Protein AF-0000000083139845 (afdb_homodimer)

pLDDT: mean 92.65, std 8.03, range [56.84, 98.75]

Radius of gyration: 16.17 Å; Cα contacts (8 Å, |Δi|>4): 207; chains: 2; bounding box: 37×39×30 Å

Secondary structure (DSSP, 8-state):
--HHHHHHHHHHHHHHHHHHHH-THHHHHHHHHHHHT-STT-EEEEEEE-TTS-EEEEEEE--HHHHHHHHHHHHHH-/--HHHHHHHHHHHHHHHHHHHH-THHHHHHHHHHHHT-STT-EEEEEEE-TTS-EEEEEEE--HHHHHHHHHHHHHH-

Organism: NCBI:txid33039

Solvent-accessible surface area (backbone atoms only — not comparable to full-atom values): 8556 Å² total; per-residue (Å²): 116,51,75,68,55,52,50,51,50,52,50,49,49,51,33,48,53,51,41,42,68,75,35,62,65,51,62,54,50,53,51,51,39,65,74,70,35,77,45,62,56,14,34,41,36,40,39,36,37,26,74,88,65,54,73,49,73,52,72,49,67,39,44,68,72,40,50,58,36,52,53,51,52,56,62,67,70,105,114,51,74,68,55,53,51,52,49,52,50,48,51,53,34,49,52,51,41,42,68,74,35,60,63,51,61,53,48,53,50,51,40,64,74,72,34,77,44,61,56,14,33,41,37,40,41,38,36,27,75,90,64,53,74,48,73,53,70,48,66,39,44,69,73,42,48,57,36,51,54,50,51,56,62,68,72,104

Structure (mmCIF, N/CA/C/O backbone):
data_AF-0000000083139845-model_v1
#
loop_
_entity.id
_entit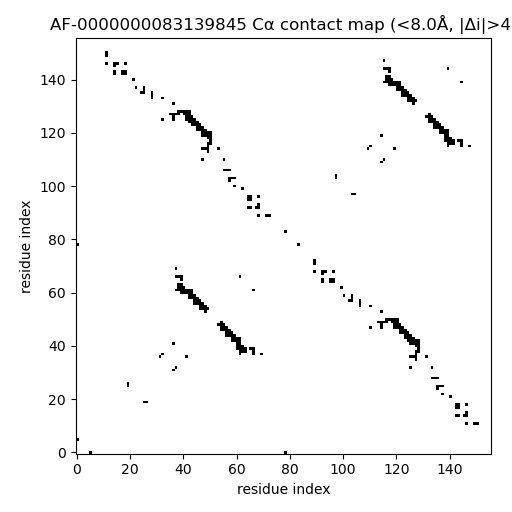y.type
_entity.pdbx_description
1 polymer 'Uncharacterized protein'
#
loop_
_atom_site.group_PDB
_atom_site.id
_atom_site.type_symbol
_atom_site.label_atom_id
_atom_site.label_alt_id
_atom_site.label_comp_id
_atom_site.label_asym_id
_atom_site.label_entity_id
_atom_site.label_seq_id
_atom_site.pdbx_PDB_ins_code
_atom_site.Cartn_x
_atom_site.Cartn_y
_atom_site.Cartn_z
_atom_site.occupancy
_atom_site.B_iso_or_equiv
_atom_site.auth_seq_id
_atom_site.auth_comp_id
_atom_site.auth_asym_id
_atom_site.auth_atom_id
_atom_site.pdbx_PDB_model_num
ATOM 1 N N . MET A 1 1 ? -3.527 22.891 11.781 1 56.97 1 MET A N 1
ATOM 2 C CA . MET A 1 1 ? -2.248 22.516 11.18 1 56.97 1 MET A CA 1
ATOM 3 C C . MET A 1 1 ? -1.189 23.578 11.453 1 56.97 1 MET A C 1
ATOM 5 O O . MET A 1 1 ? -1.452 24.766 11.312 1 56.97 1 MET A O 1
ATOM 9 N N . ASN A 1 2 ? -0.205 23.281 12.164 1 75.44 2 ASN A N 1
ATOM 10 C CA . ASN A 1 2 ? 0.861 24.234 12.453 1 75.44 2 ASN A CA 1
ATOM 11 C C . ASN A 1 2 ? 2.037 24.062 11.5 1 75.44 2 ASN A C 1
ATOM 13 O O . ASN A 1 2 ? 2.037 23.156 10.656 1 75.44 2 ASN A O 1
ATOM 17 N N . PHE A 1 3 ? 2.84 25.078 11.539 1 76.44 3 PHE A N 1
ATOM 18 C CA . PHE A 1 3 ? 3.975 25.172 10.625 1 76.44 3 PHE A CA 1
ATOM 19 C C . PHE A 1 3 ? 4.762 23.859 10.609 1 76.44 3 PHE A C 1
ATOM 21 O O . PHE A 1 3 ? 5.23 23.422 9.562 1 76.44 3 PHE A O 1
ATOM 28 N N . SER A 1 4 ? 4.863 23.188 11.711 1 80.25 4 SER A N 1
ATOM 29 C CA . SER A 1 4 ? 5.605 21.938 11.82 1 80.25 4 SER A CA 1
ATOM 30 C C . SER A 1 4 ? 4.926 20.812 11.039 1 80.25 4 SER A C 1
ATOM 32 O O . SER A 1 4 ? 5.59 20.031 10.359 1 80.25 4 SER A O 1
ATOM 34 N N . GLN A 1 5 ? 3.631 20.812 11.133 1 78 5 GLN A N 1
ATOM 35 C CA . GLN A 1 5 ? 2.867 19.797 10.422 1 78 5 GLN A CA 1
ATOM 36 C C . GLN A 1 5 ? 2.932 20.016 8.914 1 78 5 GLN A C 1
ATOM 38 O O . GLN A 1 5 ? 3.066 19.062 8.141 1 78 5 GLN A O 1
ATOM 43 N N . LEU A 1 6 ? 2.877 21.219 8.594 1 80.94 6 LEU A N 1
ATOM 44 C CA . LEU A 1 6 ? 2.984 21.562 7.184 1 80.94 6 LEU A CA 1
ATOM 45 C C . LEU A 1 6 ? 4.34 21.156 6.621 1 80.94 6 LEU A C 1
ATOM 47 O O . LEU A 1 6 ? 4.43 20.656 5.496 1 80.94 6 LEU A O 1
ATOM 51 N N . GLY A 1 7 ? 5.371 21.375 7.375 1 84.19 7 GLY A N 1
ATOM 52 C CA . GLY A 1 7 ? 6.707 20.969 6.977 1 84.19 7 GLY A CA 1
ATOM 53 C C . GLY A 1 7 ? 6.82 19.469 6.742 1 84.19 7 GLY A C 1
ATOM 54 O O . GLY A 1 7 ? 7.453 19.031 5.777 1 84.19 7 GLY A O 1
ATOM 55 N N . LYS A 1 8 ? 6.246 18.766 7.59 1 85.44 8 LYS A N 1
ATOM 56 C CA . LYS A 1 8 ? 6.293 17.312 7.465 1 85.44 8 LYS A CA 1
ATOM 57 C C . LYS A 1 8 ? 5.551 16.844 6.215 1 85.44 8 LYS A C 1
ATOM 59 O O . LYS A 1 8 ? 5.996 15.922 5.531 1 85.44 8 LYS A O 1
ATOM 64 N N . ILE A 1 9 ? 4.531 17.5 5.93 1 84.25 9 ILE A N 1
ATOM 65 C CA . ILE A 1 9 ? 3.754 17.156 4.746 1 84.25 9 ILE A CA 1
ATOM 66 C C . ILE A 1 9 ? 4.57 17.453 3.488 1 84.25 9 ILE A C 1
ATOM 68 O O . ILE A 1 9 ? 4.594 16.641 2.551 1 84.25 9 ILE A O 1
ATOM 72 N N . GLN A 1 10 ? 5.156 18.531 3.516 1 88.44 10 GLN A N 1
ATOM 73 C CA . GLN A 1 10 ? 5.996 18.906 2.379 1 88.44 10 GLN A CA 1
ATOM 74 C C . GLN A 1 10 ? 7.129 17.891 2.186 1 88.44 10 GLN A C 1
ATOM 76 O O . GLN A 1 10 ? 7.438 17.516 1.057 1 88.44 10 GLN A O 1
ATOM 81 N N . GLU A 1 11 ? 7.723 17.547 3.252 1 89.69 11 GLU A N 1
ATOM 82 C CA . GLU A 1 11 ? 8.789 16.547 3.197 1 89.69 11 GLU A CA 1
ATOM 83 C C . GLU A 1 11 ? 8.273 15.227 2.641 1 89.69 11 GLU A C 1
ATOM 85 O O . GLU A 1 11 ? 8.93 14.609 1.799 1 89.69 11 GLU A O 1
ATOM 90 N N . LEU A 1 12 ? 7.176 14.875 3.115 1 89.5 12 LEU A N 1
ATOM 91 C CA . LEU A 1 12 ? 6.578 13.641 2.629 1 89.5 12 LEU A CA 1
ATOM 92 C C . LEU A 1 12 ? 6.309 13.719 1.129 1 89.5 12 LEU A C 1
ATOM 94 O O . LEU A 1 12 ? 6.57 12.758 0.397 1 89.5 12 LEU A O 1
ATOM 98 N N . LYS A 1 13 ? 5.832 14.75 0.707 1 91.44 13 LYS A N 1
ATOM 99 C CA . LYS A 1 13 ? 5.578 14.945 -0.717 1 91.44 13 LYS A CA 1
ATOM 100 C C . LYS A 1 13 ? 6.863 14.812 -1.528 1 91.44 13 LYS A C 1
ATOM 102 O O . LYS A 1 13 ? 6.867 14.195 -2.594 1 91.44 13 LYS A O 1
ATOM 107 N N . GLY A 1 14 ? 7.883 15.445 -0.995 1 94.25 14 GLY A N 1
ATOM 108 C CA . GLY A 1 14 ? 9.18 15.305 -1.641 1 94.25 14 GLY A CA 1
ATOM 109 C C . GLY A 1 14 ? 9.633 13.859 -1.759 1 94.25 14 GLY A C 1
ATOM 110 O O . GLY A 1 14 ? 10.109 13.438 -2.816 1 94.25 14 GLY A O 1
ATOM 111 N N . HIS A 1 15 ? 9.5 13.172 -0.7 1 94.12 15 HIS A N 1
ATOM 112 C CA . HIS A 1 15 ? 9.867 11.758 -0.703 1 94.12 15 HIS A CA 1
ATOM 113 C C . HIS A 1 15 ? 8.984 10.961 -1.651 1 94.12 15 HIS A C 1
ATOM 115 O O . HIS A 1 15 ? 9.461 10.055 -2.338 1 94.12 15 HIS A O 1
ATOM 121 N N . MET A 1 16 ? 7.758 11.273 -1.74 1 93.5 16 MET A N 1
ATOM 122 C CA . MET A 1 16 ? 6.828 10.609 -2.646 1 93.5 16 MET A CA 1
ATOM 123 C C . MET A 1 16 ? 7.227 10.844 -4.102 1 93.5 16 MET A C 1
ATOM 125 O O . MET A 1 16 ? 7.195 9.914 -4.914 1 93.5 16 MET A O 1
ATOM 129 N N . ASP A 1 17 ? 7.551 12.055 -4.398 1 95.62 17 ASP A N 1
ATOM 130 C CA . ASP A 1 17 ? 7.988 12.375 -5.754 1 95.62 17 ASP A CA 1
ATOM 131 C C . ASP A 1 17 ? 9.234 11.57 -6.125 1 95.62 17 ASP A C 1
ATOM 133 O O . ASP A 1 17 ? 9.336 11.047 -7.238 1 95.62 17 ASP A O 1
ATOM 137 N N . THR A 1 18 ? 10.141 11.484 -5.281 1 96.38 18 THR A N 1
ATOM 138 C CA . THR A 1 18 ? 11.359 10.703 -5.504 1 96.38 18 THR A CA 1
ATOM 139 C C . THR A 1 18 ? 11.023 9.234 -5.715 1 96.38 18 THR A C 1
ATOM 141 O O . THR A 1 18 ? 11.555 8.594 -6.625 1 96.38 18 THR A O 1
ATOM 144 N N . PHE A 1 19 ? 10.148 8.695 -4.902 1 97.06 19 PHE A N 1
ATOM 145 C CA . PHE A 1 19 ? 9.711 7.312 -5.023 1 97.06 19 PHE A CA 1
ATOM 146 C C . PHE A 1 19 ? 9.094 7.055 -6.395 1 97.06 19 PHE A C 1
ATOM 148 O O . PHE A 1 19 ? 9.414 6.062 -7.047 1 97.06 19 PHE A O 1
ATOM 155 N N . ARG A 1 20 ? 8.344 7.949 -6.836 1 96.06 20 ARG A N 1
ATOM 156 C CA . ARG A 1 20 ? 7.688 7.809 -8.133 1 96.06 20 ARG A CA 1
ATOM 157 C C . ARG A 1 20 ? 8.703 7.863 -9.266 1 96.06 20 ARG A C 1
ATOM 159 O O . ARG A 1 20 ? 8.562 7.16 -10.273 1 96.06 20 ARG A O 1
ATOM 166 N N . ARG A 1 21 ? 9.633 8.695 -9.094 1 96.38 21 ARG A N 1
ATOM 167 C CA . ARG A 1 21 ? 10.695 8.773 -10.086 1 96.38 21 ARG A CA 1
ATOM 168 C C . ARG A 1 21 ? 11.492 7.477 -10.148 1 96.38 21 ARG A C 1
ATOM 170 O O . ARG A 1 21 ? 11.891 7.035 -11.227 1 96.38 21 ARG A O 1
ATOM 177 N N . ASN A 1 22 ? 11.688 6.941 -9.016 1 96.31 22 ASN A N 1
ATOM 178 C CA . ASN A 1 22 ? 12.453 5.703 -8.922 1 96.31 22 ASN A CA 1
ATOM 179 C C . ASN A 1 22 ? 11.656 4.512 -9.438 1 96.31 22 ASN A C 1
ATOM 181 O O . ASN A 1 22 ? 12.234 3.508 -9.867 1 96.31 22 ASN A O 1
ATOM 185 N N . HIS A 1 23 ? 10.383 4.602 -9.32 1 97.94 23 HIS A N 1
ATOM 186 C CA . HIS A 1 23 ? 9.508 3.498 -9.688 1 97.94 23 HIS A CA 1
ATOM 187 C C . HIS A 1 23 ? 8.383 3.969 -10.602 1 97.94 23 HIS A C 1
ATOM 189 O O . HIS A 1 23 ? 7.207 3.887 -10.242 1 97.94 23 HIS A O 1
ATOM 195 N N . PRO A 1 24 ? 8.688 4.305 -11.766 1 96.5 24 PRO A N 1
ATOM 196 C CA . PRO A 1 24 ? 7.707 4.922 -12.664 1 96.5 24 PRO A CA 1
ATOM 197 C C . PRO A 1 24 ? 6.582 3.967 -13.055 1 96.5 24 PRO A C 1
ATOM 199 O O . PRO A 1 24 ? 5.488 4.41 -13.422 1 96.5 24 PRO A O 1
ATOM 202 N N . LYS A 1 25 ? 6.805 2.686 -13.031 1 97 25 LYS A N 1
ATOM 203 C CA . LYS A 1 25 ? 5.773 1.716 -13.383 1 97 25 LYS A CA 1
ATOM 204 C C . LYS A 1 25 ? 4.754 1.562 -12.258 1 97 25 LYS A C 1
ATOM 206 O O . LYS A 1 25 ? 3.629 1.116 -12.484 1 97 25 LYS A O 1
ATOM 211 N N . PHE A 1 26 ? 5.184 1.969 -11.023 1 97.31 26 PHE A N 1
ATOM 212 C CA . PHE A 1 26 ? 4.324 1.714 -9.875 1 97.31 26 PHE A CA 1
ATOM 213 C C . PHE A 1 26 ? 3.094 2.611 -9.914 1 97.31 26 PHE A C 1
ATOM 215 O O . PHE A 1 26 ? 1.964 2.131 -9.805 1 97.31 26 PHE A O 1
ATOM 222 N N . PRO A 1 27 ? 3.258 3.898 -10.141 1 95.31 27 PRO A N 1
ATOM 223 C CA . PRO A 1 27 ? 2.059 4.73 -10.258 1 95.31 27 PRO A CA 1
ATOM 224 C C . PRO A 1 27 ? 1.143 4.293 -11.398 1 95.31 27 PRO A C 1
ATOM 226 O O . PRO A 1 27 ? -0.082 4.383 -11.281 1 95.31 27 PRO A O 1
ATOM 229 N N . MET A 1 28 ? 1.694 3.891 -12.469 1 96.12 28 MET A N 1
ATOM 230 C CA . MET A 1 28 ? 0.885 3.4 -13.578 1 96.12 28 MET A CA 1
ATOM 231 C C . MET A 1 28 ? 0.078 2.174 -13.164 1 96.12 28 MET A C 1
ATOM 233 O O . MET A 1 28 ? -1.107 2.07 -13.484 1 96.12 28 MET A O 1
ATOM 237 N N . PHE A 1 29 ? 0.799 1.279 -12.492 1 97.94 29 PHE A N 1
ATOM 238 C CA . PHE A 1 29 ? 0.151 0.089 -11.961 1 97.94 29 PHE A CA 1
ATOM 239 C C . PHE A 1 29 ? -0.988 0.47 -11.023 1 97.94 29 PHE A C 1
ATOM 241 O O . PHE A 1 29 ? -2.096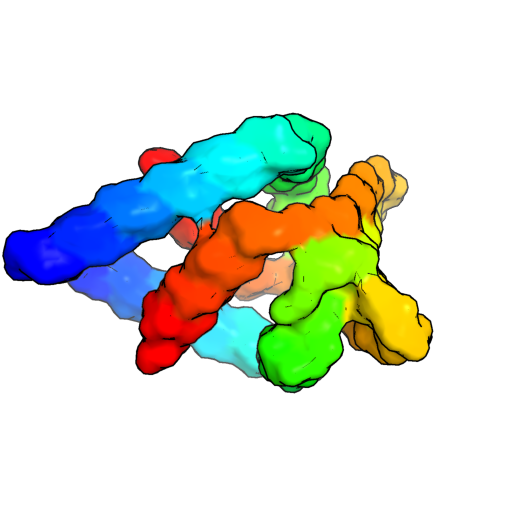 -0.06 -11.133 1 97.94 29 PHE A O 1
ATOM 248 N N . LEU A 1 30 ? -0.764 1.342 -10.07 1 95.31 30 LEU A N 1
ATOM 249 C CA . LEU A 1 30 ? -1.793 1.757 -9.125 1 95.31 30 LEU A CA 1
ATOM 250 C C . LEU A 1 30 ? -3 2.336 -9.852 1 95.31 30 LEU A C 1
ATOM 252 O O . LEU A 1 30 ? -4.145 2.059 -9.492 1 95.31 30 LEU A O 1
ATOM 256 N N . GLY A 1 31 ? -2.711 3.193 -10.859 1 94.69 31 GLY A N 1
ATOM 257 C CA . GLY A 1 31 ? -3.789 3.762 -11.648 1 94.69 31 GLY A CA 1
ATOM 258 C C . GLY A 1 31 ? -4.637 2.713 -12.344 1 94.69 31 GLY A C 1
ATOM 259 O O . GLY A 1 31 ? -5.867 2.805 -12.344 1 94.69 31 GLY A O 1
ATOM 260 N N . ALA A 1 32 ? -4 1.771 -12.953 1 96.56 32 ALA A N 1
ATOM 261 C CA . ALA A 1 32 ? -4.711 0.712 -13.664 1 96.56 32 ALA A CA 1
ATOM 262 C C . ALA A 1 32 ? -5.586 -0.096 -12.711 1 96.56 32 ALA A C 1
ATOM 264 O O . ALA A 1 32 ? -6.742 -0.399 -13.023 1 96.56 32 ALA A O 1
ATOM 265 N N . VAL A 1 33 ? -5.055 -0.416 -11.586 1 96.62 33 VAL A N 1
ATOM 266 C CA . VAL A 1 33 ? -5.797 -1.191 -10.602 1 96.62 33 VAL A CA 1
ATOM 267 C C . VAL A 1 33 ? -6.992 -0.383 -10.102 1 96.62 33 VAL A C 1
ATOM 269 O O . VAL A 1 33 ? -8.102 -0.904 -10 1 96.62 33 VAL A O 1
ATOM 272 N N . ALA A 1 34 ? -6.738 0.864 -9.766 1 94.62 34 ALA A N 1
ATOM 273 C CA . ALA A 1 34 ? -7.797 1.733 -9.258 1 94.62 34 ALA A CA 1
ATOM 274 C C . ALA A 1 34 ? -8.961 1.818 -10.25 1 94.62 34 ALA A C 1
ATOM 276 O O . ALA A 1 34 ? -10.125 1.862 -9.844 1 94.62 34 ALA A O 1
ATOM 277 N N . GLN A 1 35 ? -8.641 1.815 -11.477 1 94.62 35 GLN A N 1
ATOM 278 C CA . GLN A 1 35 ? -9.641 2.004 -12.523 1 94.62 35 GLN A CA 1
ATOM 279 C C . GLN A 1 35 ? -10.375 0.7 -12.82 1 94.62 35 GLN A C 1
ATOM 281 O O . GLN A 1 35 ? -11.562 0.711 -13.148 1 94.62 35 GLN A O 1
ATOM 286 N N . ASN A 1 36 ? -9.672 -0.426 -12.641 1 96.12 36 ASN A N 1
ATOM 287 C CA . ASN A 1 36 ? -10.219 -1.617 -13.273 1 96.12 36 ASN A CA 1
ATOM 288 C C . ASN A 1 36 ? -10.414 -2.752 -12.273 1 96.12 36 ASN A C 1
ATOM 290 O O . ASN A 1 36 ? -11.055 -3.756 -12.586 1 96.12 36 ASN A O 1
ATOM 294 N N . ALA A 1 37 ? -9.891 -2.576 -11.109 1 96.56 37 ALA A N 1
ATOM 295 C CA . ALA A 1 37 ? -9.828 -3.797 -10.312 1 96.56 37 ALA A CA 1
ATOM 296 C C . ALA A 1 37 ? -10.305 -3.539 -8.883 1 96.56 37 ALA A C 1
ATOM 298 O O . ALA A 1 37 ? -10.305 -4.449 -8.047 1 96.56 37 ALA A O 1
ATOM 299 N N . VAL A 1 38 ? -10.672 -2.32 -8.477 1 95.75 38 VAL A N 1
ATOM 300 C CA . VAL A 1 38 ? -11.203 -2.021 -7.152 1 95.75 38 VAL A CA 1
ATOM 301 C C . VAL A 1 38 ? -12.68 -2.426 -7.086 1 95.75 38 VAL A C 1
ATOM 303 O O . VAL A 1 38 ? -13.57 -1.577 -7.191 1 95.75 38 VAL A O 1
ATOM 306 N N . GLU A 1 39 ? -12.883 -3.635 -6.926 1 96.94 39 GLU A N 1
ATOM 307 C CA . GLU A 1 39 ? -14.227 -4.199 -6.82 1 96.94 39 GLU A CA 1
ATOM 308 C C . GLU A 1 39 ? -14.258 -5.387 -5.863 1 96.94 39 GLU A C 1
ATOM 310 O O . GLU A 1 39 ? -13.219 -6.004 -5.602 1 96.94 39 GLU A O 1
ATOM 315 N N . GLU A 1 40 ? -15.438 -5.566 -5.273 1 97.69 40 GLU A N 1
ATOM 316 C CA . GLU A 1 40 ? -15.594 -6.688 -4.352 1 97.69 40 GLU A CA 1
ATOM 317 C C . GLU A 1 40 ? -15.148 -7.996 -5 1 97.69 40 GLU A C 1
ATOM 319 O O . GLU A 1 40 ? -15.516 -8.289 -6.141 1 97.69 40 GLU A O 1
ATOM 324 N N . GLY A 1 41 ? -14.375 -8.844 -4.371 1 98.19 41 GLY A N 1
ATOM 325 C CA . GLY A 1 41 ? -13.914 -10.133 -4.867 1 98.19 41 GLY A CA 1
ATOM 326 C C . GLY A 1 41 ? -12.523 -10.07 -5.484 1 98.19 41 GLY A C 1
ATOM 327 O O . GLY A 1 41 ? -11.922 -11.109 -5.754 1 98.19 41 GLY A O 1
ATOM 328 N N . THR A 1 42 ? -11.984 -8.93 -5.723 1 98.44 42 THR A N 1
ATOM 329 C CA . THR A 1 42 ? -10.617 -8.789 -6.211 1 98.44 42 THR A CA 1
ATOM 330 C C . THR A 1 42 ? -9.625 -9.375 -5.207 1 98.44 42 THR A C 1
ATOM 332 O O . THR A 1 42 ? -9.766 -9.172 -4 1 98.44 42 THR A O 1
ATOM 335 N N . ILE A 1 43 ? -8.633 -10.102 -5.789 1 98.75 43 ILE A N 1
ATOM 336 C CA . ILE A 1 43 ? -7.605 -10.727 -4.965 1 98.75 43 ILE A CA 1
ATOM 337 C C . ILE A 1 43 ? -6.289 -9.969 -5.117 1 98.75 43 ILE A C 1
ATOM 339 O O . ILE A 1 43 ? -5.855 -9.688 -6.234 1 98.75 43 ILE A O 1
ATOM 343 N N . ILE A 1 44 ? -5.738 -9.641 -3.959 1 98.5 44 ILE A N 1
ATOM 344 C CA . ILE A 1 44 ? -4.434 -8.984 -3.936 1 98.5 44 ILE A CA 1
ATOM 345 C C . ILE A 1 44 ? -3.42 -9.883 -3.232 1 98.5 44 ILE A C 1
ATOM 347 O O . ILE A 1 44 ? -3.65 -10.328 -2.104 1 98.5 44 ILE A O 1
ATOM 351 N N . GLU A 1 45 ? -2.355 -10.188 -3.883 1 98.62 45 GLU A N 1
ATOM 352 C CA . GLU A 1 45 ? -1.234 -10.93 -3.322 1 98.62 45 GLU A CA 1
ATOM 353 C C . GLU A 1 45 ? 0.027 -10.078 -3.264 1 98.62 45 GLU A C 1
ATOM 355 O O . GLU A 1 45 ? 0.39 -9.43 -4.246 1 98.62 45 GLU A O 1
ATOM 360 N N . ILE A 1 46 ? 0.686 -10.07 -2.145 1 98.62 46 ILE A N 1
ATOM 361 C CA . ILE A 1 46 ? 1.923 -9.32 -1.977 1 98.62 46 ILE A CA 1
ATOM 362 C C . ILE A 1 46 ? 3.033 -10.25 -1.49 1 98.62 46 ILE A C 1
ATOM 364 O O . ILE A 1 46 ? 2.844 -11 -0.531 1 98.62 46 ILE A O 1
ATOM 368 N N . ASN A 1 47 ? 4.07 -10.242 -2.146 1 98.75 47 ASN A N 1
ATOM 369 C CA . ASN A 1 47 ? 5.273 -10.977 -1.78 1 98.75 47 ASN A CA 1
ATOM 370 C C . ASN A 1 47 ? 6.453 -10.039 -1.549 1 98.75 47 ASN A C 1
ATOM 372 O O . ASN A 1 47 ? 6.758 -9.195 -2.395 1 98.75 47 ASN A O 1
ATOM 376 N N . VAL A 1 48 ? 7.09 -10.188 -0.42 1 98.69 48 VAL A N 1
ATOM 377 C CA . VAL A 1 48 ? 8.242 -9.367 -0.064 1 98.69 48 VAL A CA 1
ATOM 378 C C . VAL A 1 48 ? 9.453 -10.258 0.202 1 98.69 48 VAL A C 1
ATOM 380 O O . VAL A 1 48 ? 9.383 -11.18 1.016 1 98.69 48 VAL A O 1
ATOM 383 N N . THR A 1 49 ? 10.445 -10.008 -0.498 1 98.75 49 THR A N 1
ATOM 384 C CA . THR A 1 49 ? 11.688 -10.734 -0.287 1 98.75 49 THR A CA 1
ATOM 385 C C . THR A 1 49 ? 12.812 -9.773 0.098 1 98.75 49 THR A C 1
ATOM 387 O O . THR A 1 49 ? 13.211 -8.922 -0.699 1 98.75 49 THR A O 1
ATOM 390 N N . ALA A 1 50 ? 13.352 -9.883 1.241 1 98.19 50 ALA A N 1
ATOM 391 C CA . ALA A 1 50 ? 14.453 -9.047 1.729 1 98.19 50 ALA A CA 1
ATOM 392 C C . ALA A 1 50 ? 15.789 -9.516 1.159 1 98.19 50 ALA A C 1
ATOM 394 O O . ALA A 1 50 ? 15.898 -10.641 0.664 1 98.19 50 ALA A O 1
ATOM 395 N N . PRO A 1 51 ? 16.812 -8.648 1.25 1 97.5 51 PRO A N 1
ATOM 396 C CA . PRO A 1 51 ? 18.125 -9 0.699 1 97.5 51 PRO A CA 1
ATOM 397 C C . PRO A 1 51 ? 18.75 -10.211 1.385 1 97.5 51 PRO A C 1
ATOM 399 O O . PRO A 1 51 ? 19.516 -10.953 0.762 1 97.5 51 PRO A O 1
ATOM 402 N N . ASN A 1 52 ? 18.438 -10.414 2.604 1 97 52 ASN A N 1
ATOM 403 C CA . ASN A 1 52 ? 19.016 -11.547 3.334 1 97 52 ASN A CA 1
ATOM 404 C C . ASN A 1 52 ? 18.281 -12.852 3.006 1 97 52 ASN A C 1
ATOM 406 O O . ASN A 1 52 ? 18.594 -13.898 3.576 1 97 52 ASN A O 1
ATOM 410 N N . GLY A 1 53 ? 17.281 -12.805 2.229 1 96.69 53 GLY A N 1
ATOM 411 C CA . GLY A 1 53 ? 16.578 -13.992 1.757 1 96.69 53 GLY A CA 1
ATOM 412 C C . GLY A 1 53 ? 15.258 -14.234 2.473 1 96.69 53 GLY A C 1
ATOM 413 O O . GLY A 1 53 ? 14.469 -15.086 2.059 1 96.69 53 GLY A O 1
ATOM 414 N N . ALA A 1 54 ? 15.008 -13.547 3.561 1 97.5 54 ALA A N 1
ATOM 415 C CA . ALA A 1 54 ? 13.734 -13.68 4.25 1 97.5 54 ALA A CA 1
ATOM 416 C C . ALA A 1 54 ? 12.57 -13.328 3.328 1 97.5 54 ALA A C 1
ATOM 418 O O . ALA A 1 54 ? 12.656 -12.383 2.541 1 97.5 54 ALA A O 1
ATOM 419 N N . HIS A 1 55 ? 11.516 -14.102 3.479 1 98.25 55 HIS A N 1
ATOM 420 C CA . HIS A 1 55 ? 10.359 -13.969 2.602 1 98.25 55 HIS A CA 1
ATOM 421 C C . HIS A 1 55 ? 9.07 -13.789 3.404 1 98.25 55 HIS A C 1
ATOM 423 O O . HIS A 1 55 ? 8.836 -14.508 4.375 1 98.25 55 HIS A O 1
ATOM 429 N N . TYR A 1 56 ? 8.273 -12.82 3.029 1 98.19 56 TYR A N 1
ATOM 430 C CA . TYR A 1 56 ? 6.977 -12.531 3.631 1 98.19 56 TYR A CA 1
ATOM 431 C C . TYR A 1 56 ? 5.883 -12.484 2.57 1 98.19 56 TYR A C 1
ATOM 433 O O . TYR A 1 56 ? 6.098 -11.961 1.473 1 98.19 56 TYR A O 1
ATOM 441 N N . GLU A 1 57 ? 4.754 -13.031 2.855 1 98.31 57 GLU A N 1
ATOM 442 C CA . GLU A 1 57 ? 3.666 -13.047 1.883 1 98.31 57 GLU A CA 1
ATOM 443 C C . GLU A 1 57 ? 2.316 -12.836 2.561 1 98.31 57 GLU A C 1
ATOM 445 O O . GLU A 1 57 ? 2.135 -13.195 3.725 1 98.31 57 GLU A O 1
ATOM 450 N N . THR A 1 58 ? 1.422 -12.188 1.866 1 98.06 58 THR A N 1
ATOM 451 C CA . THR A 1 58 ? 0.035 -12.047 2.295 1 98.06 58 THR A CA 1
ATOM 452 C C . THR A 1 58 ? -0.908 -12.086 1.095 1 98.06 58 THR A C 1
ATOM 454 O O . THR A 1 58 ? -0.475 -11.922 -0.047 1 98.06 58 THR A O 1
ATOM 457 N N . ASN A 1 59 ? -2.1 -12.414 1.35 1 97.88 59 ASN A N 1
ATOM 458 C CA . ASN A 1 59 ? -3.168 -12.328 0.361 1 97.88 59 ASN A CA 1
ATOM 459 C C . ASN A 1 59 ? -4.473 -11.844 0.985 1 97.88 59 ASN A C 1
ATOM 461 O O . ASN A 1 59 ? -4.734 -12.102 2.162 1 97.88 59 ASN A O 1
ATOM 465 N N . LEU A 1 60 ? -5.172 -11.086 0.262 1 96.94 60 LEU A N 1
ATOM 466 C CA . LEU A 1 60 ? -6.48 -10.664 0.752 1 96.94 60 LEU A CA 1
ATOM 467 C C . LEU A 1 60 ? -7.484 -10.57 -0.392 1 96.94 60 LEU A C 1
ATOM 469 O O . LEU A 1 60 ? -7.098 -10.43 -1.554 1 96.94 60 LEU A O 1
ATOM 473 N N . LYS A 1 61 ? -8.688 -10.828 -0.014 1 98.25 61 LYS A N 1
ATOM 474 C CA . LYS A 1 61 ? -9.812 -10.664 -0.923 1 98.25 61 LYS A CA 1
ATOM 475 C C . LYS A 1 61 ? -10.648 -9.445 -0.54 1 98.25 61 LYS A C 1
ATOM 477 O O . LYS A 1 61 ? -11.125 -9.344 0.595 1 98.25 61 LYS A O 1
ATOM 482 N N . LEU A 1 62 ? -10.867 -8.516 -1.473 1 98.19 62 LEU A N 1
ATOM 483 C CA . LEU A 1 62 ? -11.586 -7.281 -1.174 1 98.19 62 LEU A CA 1
ATOM 484 C C . LEU A 1 62 ? -13.062 -7.57 -0.901 1 98.19 62 LEU A C 1
ATOM 486 O O . LEU A 1 62 ? -13.719 -8.258 -1.683 1 98.19 62 LEU A O 1
ATOM 490 N N . ARG A 1 63 ? -13.516 -7.012 0.179 1 97.81 63 ARG A N 1
ATOM 491 C CA . ARG A 1 63 ? -14.938 -7.02 0.517 1 97.81 63 ARG A CA 1
ATOM 492 C C . ARG A 1 63 ? -15.609 -5.727 0.073 1 97.81 63 ARG A C 1
ATOM 494 O O . ARG A 1 63 ? -14.938 -4.746 -0.254 1 97.81 63 ARG A O 1
ATOM 501 N N . ALA A 1 64 ? -16.922 -5.715 0.08 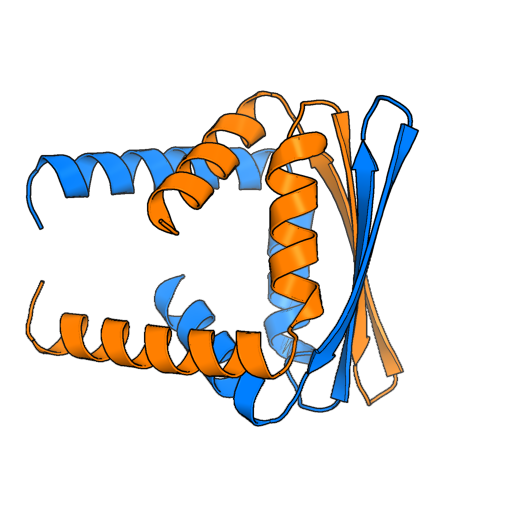1 96.62 64 ALA A N 1
ATOM 502 C CA . ALA A 1 64 ? -17.672 -4.527 -0.303 1 96.62 64 ALA A CA 1
ATOM 503 C C . ALA A 1 64 ? -17.312 -3.338 0.58 1 96.62 64 ALA A C 1
ATOM 505 O O . ALA A 1 64 ? -17.172 -2.213 0.091 1 96.62 64 ALA A O 1
ATOM 506 N N . GLU A 1 65 ? -17.141 -3.633 1.846 1 95.31 65 GLU A N 1
ATOM 507 C CA . GLU A 1 65 ? -16.859 -2.57 2.805 1 95.31 65 GLU A CA 1
ATOM 508 C C . GLU A 1 65 ? -15.469 -1.981 2.572 1 95.31 65 GLU A C 1
ATOM 510 O O . GLU A 1 65 ? -15.211 -0.832 2.934 1 95.31 65 GLU A O 1
ATOM 515 N N . ASP A 1 66 ? -14.594 -2.76 1.987 1 96.81 66 ASP A N 1
ATOM 516 C CA . ASP A 1 66 ? -13.234 -2.289 1.745 1 96.81 66 ASP A CA 1
ATOM 517 C C . ASP A 1 66 ? -13.211 -1.212 0.664 1 96.81 66 ASP A C 1
ATOM 519 O O . ASP A 1 66 ? -12.297 -0.385 0.624 1 96.81 66 ASP A O 1
ATOM 523 N N . LEU A 1 67 ? -14.172 -1.242 -0.198 1 95.81 67 LEU A N 1
ATOM 524 C CA . LEU A 1 67 ? -14.195 -0.35 -1.352 1 95.81 67 LEU A CA 1
ATOM 525 C C . LEU A 1 67 ? -14.352 1.102 -0.912 1 95.81 67 LEU A C 1
ATOM 527 O O . LEU A 1 67 ? -13.812 2.01 -1.546 1 95.81 67 LEU A O 1
ATOM 531 N N . GLU A 1 68 ? -15.07 1.306 0.151 1 91.44 68 GLU A N 1
ATOM 532 C CA . GLU A 1 68 ? -15.227 2.656 0.685 1 91.44 68 GLU A CA 1
ATOM 533 C C . GLU A 1 68 ? -13.898 3.209 1.183 1 91.44 68 GLU A C 1
ATOM 535 O O . GLU A 1 68 ? -13.602 4.395 1.004 1 91.44 68 GLU A O 1
ATOM 540 N N . PHE A 1 69 ? -13.156 2.383 1.791 1 93.69 69 PHE A N 1
ATOM 541 C CA . PHE A 1 69 ? -11.836 2.771 2.266 1 93.69 69 PHE A CA 1
ATOM 542 C C . PHE A 1 69 ? -10.938 3.164 1.1 1 93.69 69 PHE A C 1
ATOM 544 O O . PHE A 1 69 ? -10.297 4.219 1.126 1 93.69 69 PHE A O 1
ATOM 551 N N . ILE A 1 70 ? -10.969 2.367 0.084 1 93.88 70 ILE A N 1
ATOM 552 C CA . ILE A 1 70 ? -10.102 2.592 -1.07 1 93.88 70 ILE A CA 1
ATOM 553 C C . ILE A 1 70 ? -10.508 3.885 -1.775 1 93.88 70 ILE A C 1
ATOM 555 O O . ILE A 1 70 ? -9.648 4.688 -2.154 1 93.88 70 ILE A O 1
ATOM 559 N N . ARG A 1 71 ? -11.805 4.062 -1.87 1 90.12 71 ARG A N 1
ATOM 560 C CA . ARG A 1 71 ? -12.289 5.285 -2.506 1 90.12 71 ARG A CA 1
ATOM 561 C C . ARG A 1 71 ? -11.891 6.516 -1.702 1 90.12 71 ARG A C 1
ATOM 563 O O . ARG A 1 71 ? -11.508 7.539 -2.273 1 90.12 71 ARG A O 1
ATOM 570 N N . ALA A 1 72 ? -11.93 6.387 -0.396 1 87.75 72 ALA A N 1
ATOM 571 C CA . ALA A 1 72 ? -11.531 7.484 0.477 1 87.75 72 ALA A CA 1
ATOM 572 C C . ALA A 1 72 ? -10.047 7.797 0.316 1 87.75 72 ALA A C 1
ATOM 574 O O . ALA A 1 72 ? -9.648 8.961 0.247 1 87.75 72 ALA A O 1
ATOM 575 N N . LEU A 1 73 ? -9.242 6.766 0.223 1 87.38 73 LEU A N 1
ATOM 576 C CA . LEU A 1 73 ? -7.809 6.93 0.019 1 87.38 73 L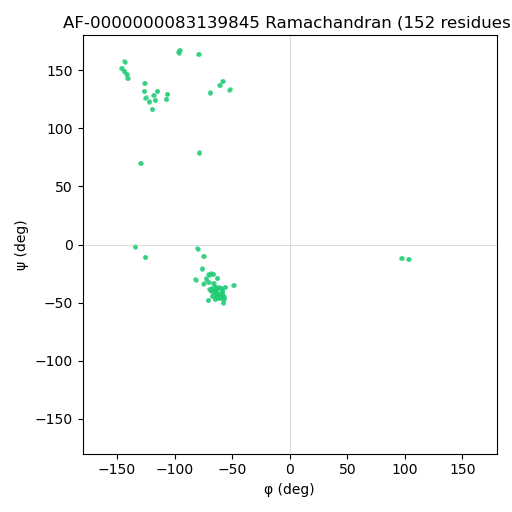EU A CA 1
ATOM 577 C C . LEU A 1 73 ? -7.523 7.609 -1.314 1 87.38 73 LEU A C 1
ATOM 579 O O . LEU A 1 73 ? -6.676 8.5 -1.392 1 87.38 73 LEU A O 1
ATOM 583 N N . GLN A 1 74 ? -8.227 7.176 -2.336 1 86.25 74 GLN A N 1
ATOM 584 C CA . 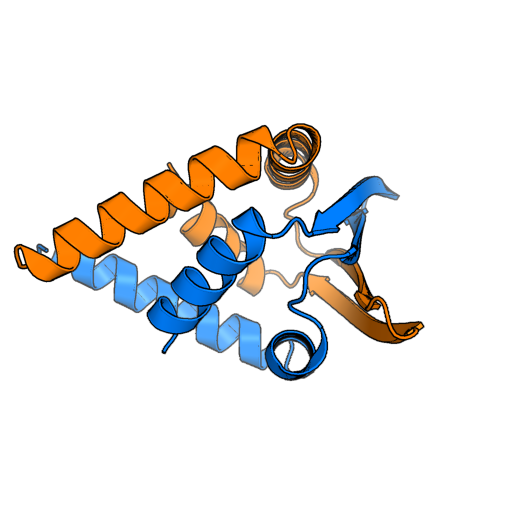GLN A 1 74 ? -8.039 7.746 -3.666 1 86.25 74 GLN A CA 1
ATOM 585 C C . GLN A 1 74 ? -8.367 9.234 -3.676 1 86.25 74 GLN A C 1
ATOM 587 O O . GLN A 1 74 ? -7.684 10.031 -4.328 1 86.25 74 GLN A O 1
ATOM 592 N N . GLU A 1 75 ? -9.375 9.602 -2.914 1 82.75 75 GLU A N 1
ATOM 593 C CA . GLU A 1 75 ? -9.82 10.992 -2.855 1 82.75 75 GLU A CA 1
ATOM 594 C C . GLU A 1 75 ? -8.805 11.867 -2.123 1 82.75 75 GLU A C 1
ATOM 596 O O . GLU A 1 75 ? -8.641 13.047 -2.447 1 82.75 75 GLU A O 1
ATOM 601 N N . MET A 1 76 ? -8.133 11.25 -1.147 1 76.81 76 MET A N 1
ATOM 602 C CA . MET A 1 76 ? -7.148 11.992 -0.368 1 76.81 76 MET A CA 1
ATOM 603 C C . MET A 1 76 ? -5.871 12.219 -1.175 1 76.81 76 MET A C 1
ATOM 605 O O . MET A 1 76 ? -5.152 13.195 -0.948 1 76.81 76 MET A O 1
ATOM 609 N N . GLY A 1 77 ? -5.559 11.266 -2.002 1 73.81 77 GLY A N 1
ATOM 610 C CA . GLY A 1 77 ? -4.348 11.375 -2.793 1 73.81 77 GLY A CA 1
ATOM 611 C C . GLY A 1 77 ? -4.473 12.359 -3.941 1 73.81 77 GLY A C 1
ATOM 612 O O . GLY A 1 77 ? -3.477 12.703 -4.582 1 73.81 77 GLY A O 1
ATOM 613 N N . LYS A 1 78 ? -5.609 12.852 -4.254 1 69.06 78 LYS A N 1
ATOM 614 C CA . LYS A 1 78 ? -5.82 13.867 -5.277 1 69.06 78 LYS A CA 1
ATOM 615 C C . LYS A 1 78 ? -5.586 15.266 -4.715 1 69.06 78 LYS A C 1
ATOM 617 O O . LYS A 1 78 ? -4.453 15.633 -4.402 1 69.06 78 LYS A O 1
ATOM 622 N N . MET B 1 1 ? -7.09 23.109 9.617 1 56.84 1 MET B N 1
ATOM 623 C CA . MET B 1 1 ? -8.016 22 9.492 1 56.84 1 MET B CA 1
ATOM 624 C C . MET B 1 1 ? -9.43 22.406 9.891 1 56.84 1 MET B C 1
ATOM 626 O O . MET B 1 1 ? -9.617 23.078 10.906 1 56.84 1 MET B O 1
ATOM 630 N N . ASN B 1 2 ? -10.32 22.391 9.039 1 75.81 2 ASN B N 1
ATOM 631 C CA . ASN B 1 2 ? -11.695 22.766 9.359 1 75.81 2 ASN B CA 1
ATOM 632 C C . ASN B 1 2 ? -12.555 21.531 9.648 1 75.81 2 ASN B C 1
ATOM 634 O O . ASN B 1 2 ? -12.078 20.406 9.547 1 75.81 2 ASN B O 1
ATOM 638 N N . PHE B 1 3 ? -13.68 21.828 10.211 1 76.06 3 PHE B N 1
ATOM 639 C CA . PHE B 1 3 ? -14.594 20.797 10.672 1 76.06 3 PHE B CA 1
ATOM 640 C C . PHE B 1 3 ? -14.828 19.75 9.586 1 76.06 3 PHE B C 1
ATOM 642 O O . PHE B 1 3 ? -14.914 18.562 9.875 1 76.06 3 PHE B O 1
ATOM 649 N N . SER B 1 4 ? -14.859 20.141 8.344 1 79.81 4 SER B N 1
ATOM 650 C CA . SER B 1 4 ? -15.094 19.234 7.223 1 79.81 4 SER B CA 1
ATOM 651 C C . SER B 1 4 ? -13.922 18.281 7.035 1 79.81 4 SER B C 1
ATOM 653 O O . SER B 1 4 ? -14.125 17.094 6.781 1 79.81 4 SER B O 1
ATOM 655 N N . GLN B 1 5 ? -12.758 18.812 7.207 1 77.75 5 GLN B N 1
ATOM 656 C CA . GLN B 1 5 ? -11.562 17.984 7.062 1 77.75 5 GLN B CA 1
ATOM 657 C C . GLN B 1 5 ? -11.445 16.984 8.203 1 77.75 5 GLN B C 1
ATOM 659 O O . GLN B 1 5 ? -11.086 15.828 7.984 1 77.75 5 GLN B O 1
ATOM 664 N N . LEU B 1 6 ? -11.797 17.453 9.305 1 80.94 6 LEU B N 1
ATOM 665 C CA . LEU B 1 6 ? -11.789 16.578 10.469 1 80.94 6 LEU B CA 1
ATOM 666 C C . LEU B 1 6 ? -12.781 15.438 10.305 1 80.94 6 LEU B C 1
ATOM 668 O O . LEU B 1 6 ? -12.484 14.297 10.656 1 80.94 6 LEU B O 1
ATOM 672 N N . GLY B 1 7 ? -13.93 15.75 9.797 1 84.06 7 GLY B N 1
ATOM 673 C CA . GLY B 1 7 ? -14.93 14.727 9.516 1 84.06 7 GLY B CA 1
ATOM 674 C C . GLY B 1 7 ? -14.445 13.664 8.555 1 84.06 7 GLY B C 1
ATOM 675 O O . GLY B 1 7 ? -14.695 12.469 8.758 1 84.06 7 GLY B O 1
ATOM 676 N N . LYS B 1 8 ? -13.797 14.086 7.57 1 85 8 LYS B N 1
ATOM 677 C CA . LYS B 1 8 ? -13.273 13.148 6.574 1 85 8 LYS B CA 1
ATOM 678 C C . LYS B 1 8 ? -12.211 12.234 7.18 1 85 8 LYS B C 1
ATOM 680 O O . LYS B 1 8 ? -12.164 11.047 6.867 1 85 8 LYS B O 1
ATOM 685 N N . ILE B 1 9 ? -11.484 12.773 8.023 1 84.19 9 ILE B N 1
ATOM 686 C CA . ILE B 1 9 ? -10.445 11.992 8.688 1 84.19 9 ILE B CA 1
ATOM 687 C C . ILE B 1 9 ? -11.086 10.938 9.586 1 84.19 9 ILE B C 1
ATOM 689 O O . ILE B 1 9 ? -10.648 9.789 9.609 1 84.19 9 ILE B O 1
ATOM 693 N N . GLN B 1 10 ? -12.023 11.359 10.266 1 88.31 10 GLN B N 1
ATOM 694 C CA . GLN B 1 10 ? -12.734 10.422 11.133 1 88.31 10 GLN B CA 1
ATOM 695 C C . GLN B 1 10 ? -13.359 9.297 10.328 1 88.31 10 GLN B C 1
ATOM 697 O O . GLN B 1 10 ? -13.305 8.133 10.727 1 88.31 10 GLN B O 1
ATOM 702 N N . GLU B 1 11 ? -13.969 9.656 9.266 1 89.56 11 GLU B N 1
ATOM 703 C CA . GLU B 1 11 ? -14.562 8.664 8.383 1 89.56 11 GLU B CA 1
ATOM 704 C C . GLU B 1 11 ? -13.508 7.684 7.863 1 89.56 11 GLU B C 1
ATOM 706 O O . GLU B 1 11 ? -13.734 6.473 7.852 1 89.56 11 GLU B O 1
ATOM 711 N N . LEU B 1 12 ? -12.453 8.234 7.48 1 89.38 12 LEU B N 1
ATOM 712 C CA . LEU B 1 12 ? -11.375 7.387 6.992 1 89.38 12 LEU B CA 1
ATOM 713 C C . LEU B 1 12 ? -10.898 6.426 8.078 1 89.38 12 LEU B C 1
ATOM 715 O O . LEU B 1 12 ? -10.664 5.246 7.809 1 89.38 12 LEU B O 1
ATOM 719 N N . LYS B 1 13 ? -10.766 6.879 9.195 1 91.31 13 LYS B N 1
ATOM 720 C CA . LYS B 1 13 ? -10.359 6.035 10.32 1 91.31 13 LYS B CA 1
ATOM 721 C C . LYS B 1 13 ? -11.344 4.891 10.523 1 91.31 13 LYS B C 1
ATOM 723 O O . LYS B 1 13 ? -10.938 3.752 10.773 1 91.31 13 LYS B O 1
ATOM 728 N N . GLY B 1 14 ? -12.602 5.266 10.461 1 94.19 14 GLY B N 1
ATOM 729 C CA . GLY B 1 14 ? -13.625 4.234 10.562 1 94.19 14 GLY B CA 1
ATOM 730 C C . GLY B 1 14 ? -13.484 3.158 9.5 1 94.19 14 GLY B C 1
ATOM 731 O O . GLY B 1 14 ? -13.578 1.968 9.805 1 94.19 14 GLY B O 1
ATOM 732 N N . HIS B 1 15 ? -13.289 3.582 8.312 1 94.06 15 HIS B N 1
ATOM 733 C CA . HIS B 1 15 ? -13.109 2.639 7.219 1 94.06 15 HIS B CA 1
ATOM 734 C C . HIS B 1 15 ? -11.844 1.812 7.402 1 94.06 15 HIS B C 1
ATOM 736 O O . HIS B 1 15 ? -11.828 0.615 7.105 1 94.06 15 HIS B O 1
ATOM 742 N N . MET B 1 16 ? -10.836 2.385 7.898 1 93.31 16 MET B N 1
ATOM 743 C CA . MET B 1 16 ? -9.586 1.682 8.164 1 93.31 16 MET B CA 1
ATOM 744 C C . MET B 1 16 ? -9.781 0.6 9.219 1 93.31 16 MET B C 1
ATOM 746 O O . MET B 1 16 ? -9.273 -0.513 9.07 1 93.31 16 MET B O 1
ATOM 750 N N . ASP B 1 17 ? -10.469 0.957 10.258 1 95.5 17 ASP B N 1
ATOM 751 C CA . ASP B 1 17 ? -10.742 -0.025 11.305 1 95.5 17 ASP B CA 1
ATOM 752 C C . ASP B 1 17 ? -11.531 -1.211 10.75 1 95.5 17 ASP B C 1
ATOM 754 O O . ASP B 1 17 ? -11.242 -2.363 11.07 1 95.5 17 ASP B O 1
ATOM 758 N N . THR B 1 18 ? -12.477 -0.977 9.977 1 96.31 18 THR B N 1
ATOM 759 C CA . THR B 1 18 ? -13.258 -2.031 9.344 1 96.31 18 THR B CA 1
ATOM 760 C C . THR B 1 18 ? -12.375 -2.9 8.453 1 96.31 18 THR B C 1
ATOM 762 O O . THR B 1 18 ? -12.469 -4.129 8.484 1 96.31 18 THR B O 1
ATOM 765 N N . PHE B 1 19 ? -11.508 -2.293 7.672 1 96.94 19 PHE B N 1
ATOM 766 C CA . PHE B 1 19 ? -10.578 -3.008 6.805 1 96.94 19 PHE B CA 1
ATOM 767 C C . PHE B 1 19 ? -9.688 -3.938 7.617 1 96.94 19 PHE B C 1
ATOM 769 O O . PHE B 1 19 ? -9.5 -5.102 7.258 1 96.94 19 PHE B O 1
ATOM 776 N N . ARG B 1 20 ? -9.266 -3.469 8.703 1 96 20 ARG B N 1
ATOM 777 C CA . ARG B 1 20 ? -8.391 -4.262 9.562 1 96 20 ARG B CA 1
ATOM 778 C C . ARG B 1 20 ? -9.141 -5.441 10.172 1 96 20 ARG B C 1
ATOM 780 O O . ARG B 1 20 ? -8.578 -6.523 10.336 1 96 20 ARG B O 1
ATOM 787 N N . ARG B 1 21 ? -10.312 -5.184 10.492 1 96.38 21 ARG B N 1
ATOM 788 C CA . ARG B 1 21 ? -11.141 -6.266 11.023 1 96.38 21 ARG B CA 1
ATOM 789 C C . ARG B 1 21 ? -11.383 -7.34 9.969 1 96.38 21 ARG B C 1
ATOM 791 O O . ARG B 1 21 ? -11.406 -8.531 10.281 1 96.38 21 ARG B O 1
ATOM 798 N N . ASN B 1 22 ? -11.562 -6.887 8.805 1 96.38 22 ASN B N 1
ATOM 799 C CA . ASN B 1 22 ? -11.82 -7.805 7.699 1 96.38 22 ASN B CA 1
ATOM 800 C C . ASN B 1 22 ? -10.555 -8.57 7.301 1 96.38 22 ASN B C 1
ATOM 802 O O . ASN B 1 22 ? -10.641 -9.664 6.746 1 96.38 22 ASN B O 1
ATOM 806 N N . HIS B 1 23 ? -9.461 -7.949 7.496 1 97.94 23 HIS B N 1
ATOM 807 C CA . HIS B 1 23 ? -8.188 -8.523 7.074 1 97.94 23 HIS B CA 1
ATOM 808 C C . HIS B 1 23 ? -7.172 -8.508 8.211 1 97.94 23 HIS B C 1
ATOM 810 O O . HIS B 1 23 ? -6.133 -7.855 8.117 1 97.94 23 HIS B O 1
ATOM 816 N N . PRO B 1 24 ? -7.367 -9.289 9.18 1 96.5 24 PRO B N 1
ATOM 817 C CA . PRO B 1 24 ? -6.543 -9.234 10.391 1 96.5 24 PRO B CA 1
ATOM 818 C C . PRO B 1 24 ? -5.094 -9.648 10.133 1 96.5 24 PRO B C 1
ATOM 820 O O . PRO B 1 24 ? -4.195 -9.258 10.891 1 96.5 24 PRO B O 1
ATOM 823 N N . LYS B 1 25 ? -4.836 -10.438 9.141 1 97 25 LYS B N 1
ATOM 824 C CA . LYS B 1 25 ? -3.473 -10.875 8.836 1 97 25 LYS B CA 1
ATOM 825 C C . LYS B 1 25 ? -2.684 -9.758 8.156 1 97 25 LYS B C 1
ATOM 827 O O . LYS B 1 25 ? -1.451 -9.766 8.164 1 97 25 LYS B O 1
ATOM 832 N N . PHE B 1 26 ? -3.436 -8.781 7.562 1 97.31 26 PHE B N 1
ATOM 833 C CA . PHE B 1 26 ? -2.756 -7.766 6.766 1 97.31 26 PHE B CA 1
ATOM 834 C C . PHE B 1 26 ? -1.96 -6.82 7.66 1 97.31 26 PHE B C 1
ATOM 836 O O . PHE B 1 26 ? -0.769 -6.602 7.43 1 97.31 26 PHE B O 1
ATOM 843 N N . PRO B 1 27 ? -2.551 -6.312 8.719 1 95.19 27 PRO B N 1
ATOM 844 C CA . PRO B 1 27 ? -1.743 -5.477 9.617 1 95.19 27 PRO B CA 1
ATOM 845 C C . PRO B 1 27 ? -0.547 -6.223 10.203 1 95.19 27 PRO B C 1
ATOM 847 O O . PRO B 1 27 ? 0.517 -5.633 10.398 1 95.19 27 PRO B O 1
ATOM 850 N N . MET B 1 28 ? -0.712 -7.441 10.508 1 96.12 28 MET B N 1
ATOM 851 C CA . MET B 1 28 ? 0.401 -8.234 11.023 1 96.12 28 MET B CA 1
ATOM 852 C C . MET B 1 28 ? 1.518 -8.336 9.984 1 96.12 28 MET B C 1
ATOM 854 O O . MET B 1 28 ? 2.695 -8.195 10.32 1 96.12 28 MET B O 1
ATOM 858 N N . PHE B 1 29 ? 1.079 -8.617 8.773 1 97.94 29 PHE B N 1
ATOM 859 C CA . PHE B 1 29 ? 2.018 -8.672 7.656 1 97.94 29 PHE B CA 1
ATOM 860 C C . PHE B 1 29 ? 2.756 -7.344 7.512 1 97.94 29 PHE B C 1
ATOM 862 O O . PHE B 1 29 ? 3.98 -7.324 7.379 1 97.94 29 PHE B O 1
ATOM 869 N N . LEU B 1 30 ? 2.068 -6.242 7.492 1 95.31 30 LEU B N 1
ATOM 870 C CA . LEU B 1 30 ? 2.695 -4.934 7.352 1 95.31 30 LEU B CA 1
ATOM 871 C C . LEU B 1 30 ? 3.709 -4.695 8.469 1 95.31 30 LEU B C 1
ATOM 873 O O . LEU B 1 30 ? 4.793 -4.164 8.219 1 95.31 30 LEU B O 1
ATOM 877 N N . GLY B 1 31 ? 3.301 -5.047 9.703 1 94.69 31 GLY B N 1
ATOM 878 C CA . GLY B 1 31 ? 4.211 -4.906 10.828 1 94.69 31 GLY B CA 1
ATOM 879 C C . GLY B 1 31 ? 5.492 -5.703 10.664 1 94.69 31 GLY B C 1
ATOM 880 O O . GLY B 1 31 ? 6.582 -5.203 10.945 1 94.69 31 GLY B O 1
ATOM 881 N N . ALA B 1 32 ? 5.359 -6.922 10.258 1 96.62 32 ALA B N 1
ATOM 882 C CA . ALA B 1 32 ? 6.52 -7.789 10.07 1 96.62 32 ALA B CA 1
ATOM 883 C C . ALA B 1 32 ? 7.453 -7.227 9 1 96.62 32 ALA B C 1
ATOM 885 O O . ALA B 1 32 ? 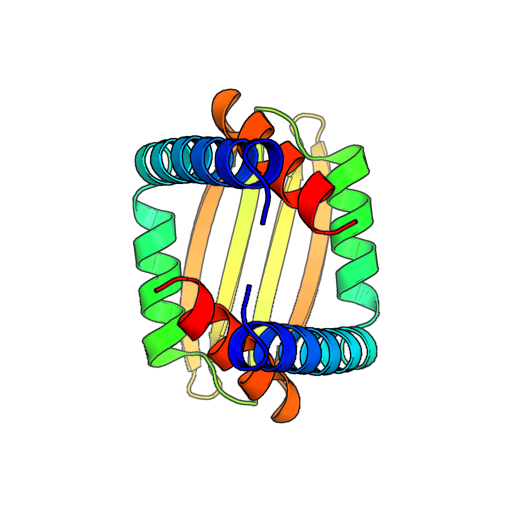8.672 -7.203 9.188 1 96.62 32 ALA B O 1
ATOM 886 N N . VAL B 1 33 ? 6.898 -6.777 7.93 1 96.62 33 VAL B N 1
ATOM 887 C CA . VAL B 1 33 ? 7.691 -6.219 6.84 1 96.62 33 VAL B CA 1
ATOM 888 C C . VAL B 1 33 ? 8.398 -4.949 7.312 1 96.62 33 VAL B C 1
ATOM 890 O O . VAL B 1 33 ? 9.594 -4.77 7.062 1 96.62 33 VAL B O 1
ATOM 893 N N . ALA B 1 34 ? 7.641 -4.098 7.961 1 94.62 34 ALA B N 1
ATOM 894 C CA . ALA B 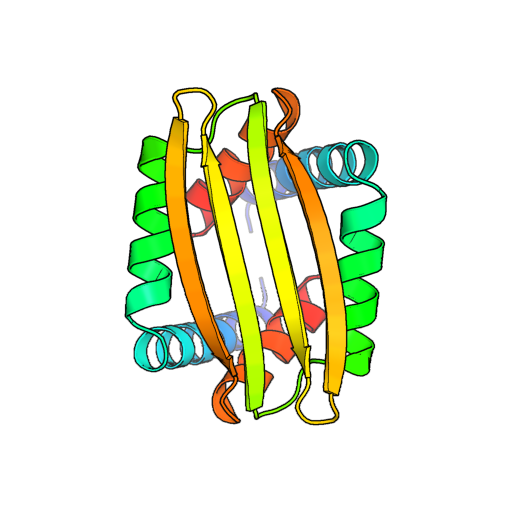1 34 ? 8.203 -2.84 8.453 1 94.62 34 ALA B CA 1
ATOM 895 C C . ALA B 1 34 ? 9.398 -3.09 9.359 1 94.62 34 ALA B C 1
ATOM 897 O O . ALA B 1 34 ? 10.375 -2.338 9.328 1 94.62 34 ALA B O 1
ATOM 898 N N . GLN B 1 35 ? 9.336 -4.105 10.109 1 94.62 35 GLN B N 1
ATOM 899 C CA . GLN B 1 35 ? 10.359 -4.391 11.102 1 94.62 35 GLN B CA 1
ATOM 900 C C . GLN B 1 35 ? 11.562 -5.086 10.469 1 94.62 35 GLN B C 1
ATOM 902 O O . GLN B 1 35 ? 12.703 -4.883 10.898 1 94.62 35 GLN B O 1
ATOM 907 N N . ASN B 1 36 ? 11.297 -5.84 9.414 1 96.12 36 ASN B N 1
ATOM 908 C CA . ASN B 1 36 ? 12.352 -6.785 9.055 1 96.12 36 ASN B CA 1
ATOM 909 C C . ASN B 1 36 ? 12.773 -6.621 7.594 1 96.12 36 ASN B C 1
ATOM 911 O O . ASN B 1 36 ? 13.789 -7.18 7.172 1 96.12 36 ASN B O 1
ATOM 915 N N . ALA B 1 37 ? 12.031 -5.867 6.859 1 96.56 37 ALA B N 1
ATOM 916 C CA . ALA B 1 37 ? 12.289 -5.996 5.426 1 96.56 37 ALA B CA 1
ATOM 917 C C . ALA B 1 37 ? 12.375 -4.625 4.762 1 96.56 37 ALA B C 1
ATOM 919 O O . ALA B 1 37 ? 12.562 -4.531 3.545 1 96.56 37 ALA B O 1
ATOM 920 N N . VAL B 1 38 ? 12.203 -3.506 5.457 1 95.75 38 VAL B N 1
ATOM 921 C CA . VAL B 1 38 ? 12.359 -2.166 4.898 1 95.75 38 VAL B CA 1
ATOM 922 C C . VAL B 1 38 ? 13.844 -1.808 4.812 1 95.75 38 VAL B C 1
ATOM 924 O O . VAL B 1 38 ? 14.359 -1.074 5.656 1 95.75 38 VAL B O 1
ATOM 927 N N . GLU B 1 39 ? 14.453 -2.289 3.852 1 96.94 39 GLU B N 1
ATOM 928 C CA . GLU B 1 39 ? 15.867 -2.045 3.598 1 96.94 39 GLU B CA 1
ATOM 929 C C . GLU B 1 39 ? 16.156 -2 2.102 1 96.94 39 GLU B C 1
ATOM 931 O O . GLU B 1 39 ? 15.398 -2.537 1.297 1 96.94 39 GLU B O 1
ATOM 936 N N . GLU B 1 40 ? 17.203 -1.242 1.791 1 97.75 40 GLU B N 1
ATOM 937 C CA . GLU B 1 40 ? 17.594 -1.143 0.389 1 97.75 40 GLU B CA 1
ATOM 938 C C . GLU B 1 40 ? 17.781 -2.523 -0.231 1 97.75 40 GLU B C 1
ATOM 940 O O . GLU B 1 40 ? 18.422 -3.393 0.36 1 97.75 40 GLU B O 1
ATOM 945 N N . GLY B 1 41 ? 17.266 -2.822 -1.386 1 98.19 41 GLY B N 1
ATOM 946 C CA . GLY B 1 41 ? 17.406 -4.086 -2.094 1 98.19 41 GLY B CA 1
ATOM 947 C C . GLY B 1 41 ? 16.234 -5.02 -1.886 1 98.19 41 GLY B C 1
ATOM 948 O O . GLY B 1 41 ? 16.109 -6.035 -2.574 1 98.19 41 GLY B O 1
ATOM 949 N N . THR B 1 42 ? 15.352 -4.75 -0.972 1 98.44 42 THR B N 1
ATOM 950 C CA . THR B 1 42 ? 14.133 -5.531 -0.788 1 98.44 42 THR B CA 1
ATOM 951 C C . THR B 1 42 ? 13.273 -5.496 -2.047 1 98.44 42 THR B C 1
ATOM 953 O O . THR B 1 42 ? 13.117 -4.441 -2.668 1 98.44 42 THR B O 1
ATOM 956 N N . ILE B 1 43 ? 12.734 -6.707 -2.385 1 98.75 43 ILE B N 1
ATOM 957 C CA . ILE B 1 43 ? 11.883 -6.828 -3.561 1 98.75 43 ILE B CA 1
ATOM 958 C C . ILE B 1 43 ? 10.43 -6.996 -3.127 1 98.75 43 ILE B C 1
ATOM 960 O O . ILE B 1 43 ? 10.117 -7.824 -2.266 1 98.75 43 ILE B O 1
ATOM 964 N N . ILE B 1 44 ? 9.594 -6.164 -3.738 1 98.5 44 ILE B N 1
ATOM 965 C CA . ILE B 1 44 ? 8.156 -6.258 -3.496 1 98.5 44 ILE B CA 1
ATOM 966 C C . ILE B 1 44 ? 7.438 -6.625 -4.793 1 98.5 44 ILE B C 1
ATOM 968 O O . ILE B 1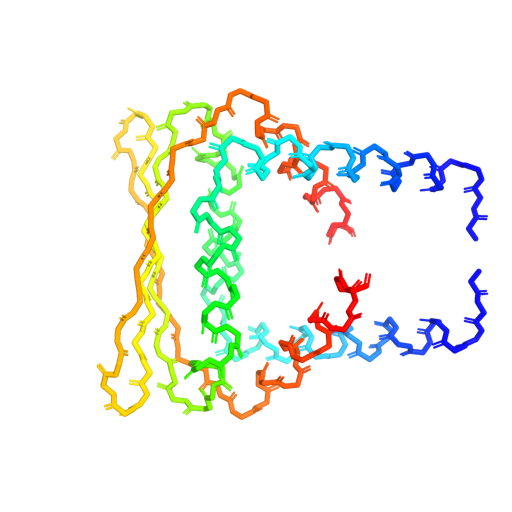 44 ? 7.613 -5.957 -5.816 1 98.5 44 ILE B O 1
ATOM 972 N N . GLU B 1 45 ? 6.699 -7.656 -4.773 1 98.62 45 GLU B N 1
ATOM 973 C CA . GLU B 1 45 ? 5.852 -8.078 -5.883 1 98.62 45 GLU B CA 1
ATOM 974 C C . GLU B 1 45 ? 4.375 -8.008 -5.508 1 98.62 45 GLU B C 1
ATOM 976 O O . GLU B 1 45 ? 3.975 -8.5 -4.449 1 98.62 45 GLU B O 1
ATOM 981 N N . ILE B 1 46 ? 3.57 -7.426 -6.348 1 98.62 46 ILE B N 1
ATOM 982 C CA . ILE B 1 46 ? 2.135 -7.324 -6.113 1 98.62 46 ILE B CA 1
ATOM 983 C C . ILE B 1 46 ? 1.376 -7.898 -7.309 1 98.62 46 ILE B C 1
ATOM 985 O O . ILE B 1 46 ? 1.656 -7.551 -8.453 1 98.62 46 ILE B O 1
ATOM 989 N N . ASN B 1 47 ? 0.545 -8.766 -7.047 1 98.75 47 ASN B N 1
ATOM 990 C CA . ASN B 1 47 ? -0.35 -9.352 -8.039 1 98.75 47 ASN B CA 1
ATOM 991 C C . ASN B 1 47 ? -1.813 -9.078 -7.703 1 98.75 47 ASN B C 1
ATOM 993 O O . ASN B 1 47 ? -2.256 -9.336 -6.582 1 98.75 47 ASN B O 1
ATOM 997 N N . VAL B 1 48 ? -2.545 -8.562 -8.656 1 98.69 48 VAL B N 1
ATOM 998 C CA . VAL B 1 48 ? -3.961 -8.258 -8.484 1 98.69 48 VAL B CA 1
ATOM 999 C C . VAL B 1 48 ? -4.785 -9.016 -9.523 1 98.69 48 VAL B C 1
ATOM 1001 O O . VAL B 1 48 ? -4.523 -8.914 -10.727 1 98.69 48 VAL B O 1
ATOM 1004 N N . THR B 1 49 ? -5.66 -9.75 -9.055 1 98.75 49 THR B N 1
ATOM 1005 C CA . THR B 1 49 ? -6.57 -10.461 -9.945 1 98.75 49 THR B CA 1
ATOM 1006 C C . THR B 1 49 ? -8.016 -10.047 -9.688 1 98.75 49 THR B C 1
ATOM 1008 O O . THR B 1 49 ? -8.555 -10.297 -8.609 1 98.75 49 THR B O 1
ATOM 1011 N N . ALA B 1 50 ? -8.664 -9.461 -10.609 1 98.19 50 ALA B N 1
ATOM 1012 C CA . ALA B 1 50 ? -10.055 -9.039 -10.508 1 98.19 50 ALA B CA 1
ATOM 1013 C C . ALA B 1 50 ? -11.008 -10.219 -10.703 1 98.19 50 ALA B C 1
ATOM 1015 O O . ALA B 1 50 ? -10.609 -11.258 -11.219 1 98.19 50 ALA B O 1
ATOM 1016 N N . PRO B 1 51 ? -12.273 -10.031 -10.312 1 97.44 51 PRO B N 1
ATOM 1017 C CA . PRO B 1 51 ? -13.242 -11.125 -10.43 1 97.44 51 PRO B CA 1
ATOM 1018 C C . PRO B 1 51 ? -13.484 -11.539 -11.883 1 97.44 51 PRO B C 1
ATOM 1020 O O . PRO B 1 51 ? -13.805 -12.703 -12.148 1 97.44 51 PRO B O 1
ATOM 1023 N N . ASN B 1 52 ? -13.344 -10.641 -12.766 1 96.94 52 ASN B N 1
ATOM 1024 C CA . ASN B 1 52 ? -13.578 -10.953 -14.172 1 96.94 52 ASN B CA 1
ATOM 1025 C C . ASN B 1 52 ? -12.383 -11.672 -14.789 1 96.94 52 ASN B C 1
ATOM 1027 O O . ASN B 1 52 ? -12.383 -11.961 -15.992 1 96.94 52 ASN B O 1
ATOM 1031 N N . GLY B 1 53 ? -11.336 -11.852 -14.078 1 96.69 53 GLY B N 1
ATOM 1032 C CA . GLY B 1 53 ? -10.18 -12.617 -14.523 1 96.69 53 GLY B CA 1
ATOM 1033 C C . GLY B 1 53 ? -9.016 -11.742 -14.938 1 96.69 53 GLY B C 1
ATOM 1034 O O . GLY B 1 53 ? -7.906 -12.234 -15.156 1 96.69 53 GLY B O 1
ATOM 1035 N N . ALA B 1 54 ? -9.234 -10.461 -15.094 1 97.5 54 ALA B N 1
ATOM 1036 C CA . ALA B 1 54 ? -8.133 -9.555 -15.43 1 97.5 54 ALA B CA 1
ATOM 1037 C C . ALA B 1 54 ? -7.043 -9.609 -14.359 1 97.5 54 ALA B C 1
ATOM 1039 O O . ALA B 1 54 ? -7.336 -9.688 -13.164 1 97.5 54 ALA B O 1
ATOM 1040 N N . HIS B 1 55 ? -5.812 -9.555 -14.852 1 98.25 55 HIS B N 1
ATOM 1041 C CA . HIS B 1 55 ? -4.656 -9.695 -13.977 1 98.25 55 HIS B CA 1
ATOM 1042 C C . HIS B 1 55 ? -3.684 -8.539 -14.148 1 98.25 55 HIS B C 1
ATOM 1044 O O . HIS B 1 55 ? -3.361 -8.156 -15.281 1 98.25 55 HIS B O 1
ATOM 1050 N N . TYR B 1 56 ? -3.248 -7.965 -13.062 1 98.19 56 TYR B N 1
ATOM 1051 C CA . TYR B 1 56 ? -2.266 -6.887 -13.023 1 98.19 56 TYR B CA 1
ATOM 1052 C C . TYR B 1 56 ? -1.104 -7.242 -12.102 1 98.19 56 TYR B C 1
ATOM 1054 O O . TYR B 1 56 ? -1.304 -7.828 -11.039 1 98.19 56 TYR B O 1
ATOM 1062 N N . GLU B 1 57 ? 0.088 -6.934 -12.5 1 98.31 57 GLU B N 1
ATOM 1063 C CA . GLU B 1 57 ? 1.255 -7.258 -11.68 1 98.31 57 GLU B CA 1
ATOM 1064 C C . GLU B 1 57 ? 2.295 -6.141 -11.734 1 98.31 57 GLU B C 1
ATOM 1066 O O . GLU B 1 57 ? 2.4 -5.434 -12.734 1 98.31 57 GLU B O 1
ATOM 1071 N N . THR B 1 58 ? 2.979 -5.945 -10.656 1 98.06 58 THR B N 1
ATOM 1072 C CA . THR B 1 58 ? 4.121 -5.043 -10.594 1 98.06 58 THR B CA 1
ATOM 1073 C C . THR B 1 58 ? 5.207 -5.602 -9.68 1 98.06 58 THR B C 1
ATOM 1075 O O . THR B 1 58 ? 4.949 -6.512 -8.883 1 98.06 58 THR B O 1
ATOM 1078 N N . ASN B 1 59 ? 6.375 -5.16 -9.891 1 97.88 59 ASN B N 1
ATOM 1079 C CA . ASN B 1 59 ? 7.492 -5.445 -9 1 97.88 59 ASN B CA 1
ATOM 1080 C C . ASN B 1 59 ? 8.398 -4.23 -8.82 1 97.88 59 ASN B C 1
ATOM 1082 O O . ASN B 1 59 ? 8.523 -3.41 -9.734 1 97.88 59 ASN B O 1
ATOM 1086 N N . LEU B 1 60 ? 8.875 -4.078 -7.668 1 96.88 60 LEU B N 1
ATOM 1087 C CA . LEU B 1 60 ? 9.828 -2.992 -7.449 1 96.88 60 LEU B CA 1
ATOM 1088 C C . LEU B 1 60 ? 10.906 -3.406 -6.461 1 96.88 60 LEU B C 1
ATOM 1090 O O . LEU B 1 60 ? 10.711 -4.328 -5.664 1 96.88 60 LEU B O 1
ATOM 1094 N N . LYS B 1 61 ? 12.031 -2.826 -6.684 1 98.25 61 LYS B N 1
ATOM 1095 C CA . LYS B 1 61 ? 13.164 -2.984 -5.77 1 98.25 61 LYS B CA 1
ATOM 1096 C C . LYS B 1 61 ? 13.414 -1.704 -4.977 1 98.25 61 LYS B C 1
ATOM 1098 O O . LYS B 1 61 ? 13.602 -0.634 -5.559 1 98.25 61 LYS B O 1
ATOM 1103 N N . LEU B 1 62 ? 13.438 -1.789 -3.641 1 98.12 62 LEU B N 1
ATOM 1104 C CA . LEU B 1 62 ? 13.594 -0.605 -2.803 1 98.12 62 LEU B CA 1
ATOM 1105 C C . LEU B 1 62 ? 15 -0.024 -2.938 1 98.12 62 LEU B C 1
ATOM 1107 O O . LEU B 1 62 ? 15.992 -0.749 -2.82 1 98.12 62 LEU B O 1
ATOM 1111 N N . ARG B 1 63 ? 15.016 1.245 -3.172 1 97.81 63 ARG B N 1
ATOM 1112 C CA . ARG B 1 63 ? 16.266 2.014 -3.15 1 97.81 63 ARG B CA 1
ATOM 1113 C C . ARG B 1 63 ? 16.469 2.668 -1.79 1 97.81 63 ARG B C 1
ATOM 1115 O O . ARG B 1 63 ? 15.555 2.738 -0.976 1 97.81 63 ARG B O 1
ATOM 1122 N N . ALA B 1 64 ? 17.672 3.172 -1.553 1 96.75 64 ALA B N 1
ATOM 1123 C CA . ALA B 1 64 ? 18 3.84 -0.295 1 96.75 64 ALA B CA 1
ATOM 1124 C C . ALA B 1 64 ? 17.078 5.035 -0.054 1 96.75 64 ALA B C 1
ATOM 1126 O O . ALA B 1 64 ? 16.625 5.258 1.07 1 96.75 64 ALA B O 1
ATOM 1127 N N . GLU B 1 65 ? 16.812 5.73 -1.123 1 95.38 65 GLU B N 1
ATOM 1128 C CA . GLU B 1 65 ? 15.992 6.938 -1.017 1 95.38 65 GLU B CA 1
ATOM 1129 C C . GLU B 1 65 ? 14.547 6.594 -0.669 1 95.38 65 GLU B C 1
ATOM 1131 O O . GLU B 1 65 ? 13.82 7.422 -0.116 1 95.38 65 GLU B O 1
ATOM 1136 N N . ASP B 1 66 ? 14.141 5.398 -1.003 1 96.81 66 ASP B N 1
ATOM 1137 C CA . ASP B 1 66 ? 12.758 4.992 -0.737 1 96.81 66 ASP B CA 1
ATOM 1138 C C . ASP B 1 66 ? 12.523 4.797 0.759 1 96.81 66 ASP B C 1
ATOM 1140 O O . ASP B 1 66 ? 11.391 4.891 1.231 1 96.81 66 ASP B O 1
ATOM 1144 N N . LEU B 1 67 ? 13.57 4.5 1.47 1 95.75 67 LEU B N 1
ATOM 1145 C CA . LEU B 1 67 ? 13.453 4.156 2.883 1 95.75 67 LEU B CA 1
ATOM 1146 C C . LEU B 1 67 ? 12.984 5.352 3.699 1 95.75 67 LEU B C 1
ATOM 1148 O O . LEU B 1 67 ? 12.258 5.191 4.684 1 95.75 67 LEU B O 1
ATOM 1152 N N . GLU B 1 68 ? 13.383 6.527 3.289 1 91.5 68 GLU B N 1
ATOM 1153 C CA . GLU B 1 68 ? 12.93 7.734 3.971 1 91.5 68 GLU B CA 1
ATOM 1154 C C . GLU B 1 68 ? 11.422 7.918 3.812 1 91.5 68 GLU B C 1
ATOM 1156 O O . GLU B 1 68 ? 10.742 8.344 4.75 1 91.5 68 GLU B O 1
ATOM 1161 N N . PHE B 1 69 ? 10.945 7.625 2.68 1 93.69 69 PHE B N 1
ATOM 1162 C CA . PHE B 1 69 ? 9.516 7.707 2.418 1 93.69 69 PHE B CA 1
ATOM 1163 C C . PHE B 1 69 ? 8.75 6.734 3.305 1 93.69 69 PHE B C 1
ATOM 1165 O O . PHE B 1 69 ? 7.77 7.117 3.953 1 93.69 69 PHE B O 1
ATOM 1172 N N . ILE B 1 70 ? 9.234 5.543 3.381 1 93.94 70 ILE B N 1
ATOM 1173 C CA . ILE B 1 70 ? 8.562 4.5 4.145 1 93.94 70 ILE B CA 1
ATOM 1174 C C . ILE B 1 70 ? 8.57 4.859 5.629 1 93.94 70 ILE B C 1
ATOM 1176 O O . ILE B 1 70 ? 7.551 4.715 6.312 1 93.94 70 ILE B O 1
ATOM 1180 N N . ARG B 1 71 ? 9.703 5.355 6.051 1 90.25 71 ARG B N 1
ATOM 1181 C CA . ARG B 1 71 ? 9.797 5.75 7.453 1 90.25 71 ARG B CA 1
ATOM 1182 C C . ARG B 1 71 ? 8.836 6.891 7.77 1 90.25 71 ARG B C 1
ATOM 1184 O O . ARG B 1 71 ? 8.203 6.902 8.828 1 90.25 71 ARG B O 1
ATOM 1191 N N . ALA B 1 72 ? 8.703 7.809 6.836 1 88.06 72 ALA B N 1
ATOM 1192 C CA . ALA B 1 72 ? 7.773 8.922 7.008 1 88.06 72 ALA B CA 1
ATOM 1193 C C . ALA B 1 72 ? 6.328 8.43 7.074 1 88.06 72 ALA B C 1
ATOM 1195 O O . ALA B 1 72 ? 5.547 8.891 7.91 1 88.06 72 ALA B O 1
ATOM 1196 N N . LEU B 1 73 ? 6 7.488 6.223 1 87.38 73 LEU B N 1
ATOM 1197 C CA . LEU B 1 73 ? 4.664 6.902 6.219 1 87.38 73 LEU B CA 1
ATOM 1198 C C . LEU B 1 73 ? 4.379 6.191 7.539 1 87.38 73 LEU B C 1
ATOM 1200 O O . LEU B 1 73 ? 3.289 6.324 8.094 1 87.38 73 LEU B O 1
ATOM 1204 N N . GLN B 1 74 ? 5.371 5.453 8.016 1 86.31 74 GLN B N 1
ATOM 1205 C CA . GLN B 1 74 ? 5.211 4.723 9.266 1 86.31 74 GLN B CA 1
ATOM 1206 C C . GLN B 1 74 ? 4.961 5.676 10.43 1 86.31 74 GLN B C 1
ATOM 1208 O O . GLN B 1 74 ? 4.152 5.383 11.32 1 86.31 74 GLN B O 1
ATOM 1213 N N . GLU B 1 75 ? 5.613 6.805 10.398 1 82.88 75 GLU B N 1
ATOM 1214 C CA . GLU B 1 75 ? 5.488 7.793 11.461 1 82.88 75 GLU B CA 1
ATOM 1215 C C . GLU B 1 75 ? 4.109 8.445 11.445 1 82.88 75 GLU B C 1
ATOM 1217 O O . GLU B 1 75 ? 3.576 8.812 12.5 1 82.88 75 GLU B O 1
ATOM 1222 N N . MET B 1 76 ? 3.562 8.57 10.234 1 76.75 76 MET B N 1
ATOM 1223 C CA . MET B 1 76 ? 2.254 9.203 10.094 1 76.75 76 MET B CA 1
ATOM 1224 C C . MET B 1 76 ? 1.145 8.258 10.547 1 76.75 76 MET B C 1
ATOM 1226 O O . MET B 1 76 ? 0.087 8.711 10.992 1 76.75 76 MET B O 1
ATOM 1230 N N . GLY B 1 77 ? 1.369 7 10.312 1 73.81 77 GLY B N 1
ATOM 1231 C CA . GLY B 1 77 ? 0.354 6.023 10.688 1 73.81 77 GLY B CA 1
ATOM 1232 C C . GLY B 1 77 ? 0.29 5.766 12.18 1 73.81 77 GLY B C 1
ATOM 1233 O O . GLY B 1 77 ? -0.639 5.113 12.664 1 73.81 77 GLY B O 1
ATOM 1234 N N . LYS B 1 78 ? 1.191 6.223 12.945 1 69.31 78 LYS B N 1
ATOM 1235 C CA . LYS B 1 78 ? 1.176 6.113 14.398 1 69.31 78 LYS B CA 1
ATOM 1236 C C . LYS B 1 78 ? 0.342 7.227 15.023 1 69.31 78 LYS B C 1
ATOM 1238 O O . LYS B 1 78 ? -0.441 6.984 15.945 1 69.31 78 LYS B O 1
#

Nearest PDB structures (foldseek):
  3zqp-assembly1_C  TM=3.242E-01  e=1.618E+00  Bacillus phage SF6
  2wbl-assembly1_B  TM=2.916E-01  e=1.732E+00  Arabidopsis thaliana
  3zqq-assembly1_C  TM=2.711E-01  e=1.854E+00  Bacillus phage SF6
  7ane-assembly1_Ap  TM=2.928E-01  e=3.660E+00  Leishmania major
  1ufl-assembly1_B  TM=2.840E-01  e=6.307E+00  Thermus thermophilus HB8

Sequence (156 aa):
MNFSQLGKIQELKGHMDTFRRNHPKFPMFLGAVAQNAVEEGTIIEINVTAPNGAHYETNLKLRAEDLEFIRALQEMGKMNFSQLGKIQELKGHMDTFRRNHPKFPMFLGAVAQNAVEEGTIIEINVTAPNGAHYETNLKLRAEDLEFIRALQEMGK

Foldseek 3Di:
DDPVVVVVVVVVVVVVVVVCVVPVVVVVVVVVCLVPPLDFQGKDKDWDADPVGDIDIDMDGDHPVVSVVVVVVVVVVD/DDPVVVVVVVVVVVVVVVVCVVPVVVVVVVVVCLVPPLDFQGKDKDWDADPVGDIDIDMDGDHPVVSVVVVVVVVVVD